Protein AF-A0A7D9EXR1-F1 (afdb_monomer_lite)

Secondary structure (DSSP, 8-state):
-PPPTTS-PBPP--HHHHHHHHHHGGGTS-HHHHHHHHHHS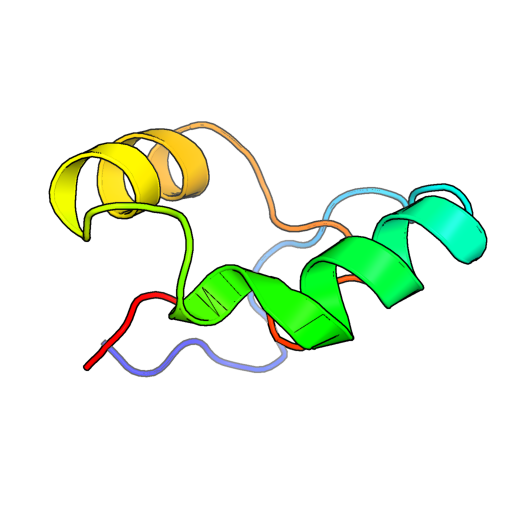PPBTT-TT-----

Organism: Pa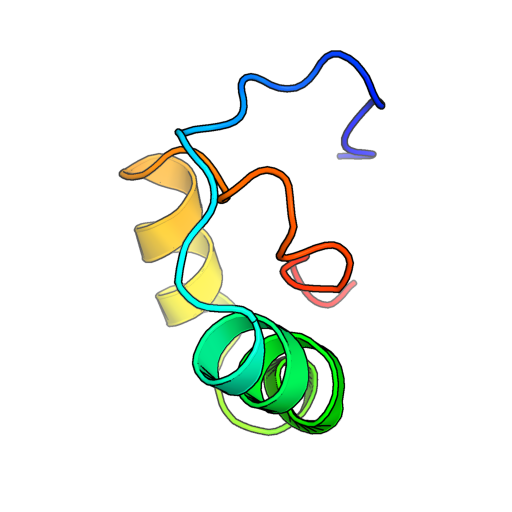ramuricea clavata (NCBI:txid317549)

Foldseek 3Di:
DDDDPPFDADAADDPVVLVVLLVPVVPPDDLVVLVVDVVPDHHHPSNVNSDRDD

Sequence (54 aa):
MEYSADDKTSSPVSTQLADIVNKRWSSKLSDDKFKEKIAKYDRPDNCERLFAPK

Radius of gyration: 10.71 Å; chains: 1; bounding box: 21×26×23 Å

pLDDT: mean 76.96, std 13.92, range [43.25, 95.38]

Structure (mmCIF, N/CA/C/O backbone):
data_AF-A0A7D9EXR1-F1
#
_entry.id   AF-A0A7D9EXR1-F1
#
loop_
_atom_site.group_PDB
_atom_site.id
_atom_site.type_symbol
_atom_site.label_atom_id
_atom_site.label_alt_id
_atom_site.label_comp_id
_atom_site.label_asym_id
_atom_site.label_entity_id
_atom_site.label_seq_id
_atom_site.pdbx_PDB_ins_code
_atom_site.Cartn_x
_atom_site.Cartn_y
_atom_site.Cartn_z
_atom_site.occupancy
_atom_site.B_iso_or_equiv
_atom_site.auth_seq_id
_atom_site.auth_comp_id
_atom_site.auth_asym_id
_atom_site.auth_atom_id
_atom_site.pdbx_PDB_model_num
ATOM 1 N N . MET A 1 1 ? -3.146 13.896 -10.005 1.00 46.22 1 MET A N 1
ATOM 2 C CA . MET A 1 1 ? -1.974 13.181 -10.544 1.00 46.22 1 MET A CA 1
ATOM 3 C C . MET A 1 1 ? -2.277 11.702 -10.412 1.00 46.22 1 MET A C 1
ATOM 5 O O . MET A 1 1 ? -2.431 11.243 -9.288 1.00 46.22 1 MET A O 1
ATOM 9 N N . GLU A 1 2 ? -2.502 11.008 -11.527 1.00 43.25 2 GLU A N 1
ATOM 10 C CA . GLU A 1 2 ? -2.543 9.541 -11.540 1.00 43.25 2 GLU A CA 1
ATOM 11 C C . GLU A 1 2 ? -1.099 9.037 -11.459 1.00 43.25 2 GLU A C 1
ATOM 13 O O . GLU A 1 2 ? -0.268 9.454 -12.261 1.00 43.25 2 GLU A O 1
ATOM 18 N N . TYR A 1 3 ? -0.797 8.216 -10.453 1.00 52.72 3 TYR A N 1
ATOM 19 C CA . TYR A 1 3 ? 0.492 7.530 -10.337 1.00 52.72 3 TYR A CA 1
ATOM 20 C C . TYR A 1 3 ? 0.484 6.346 -11.309 1.00 52.72 3 TYR A C 1
ATOM 22 O O . TYR A 1 3 ? -0.466 5.559 -11.305 1.00 52.72 3 TYR A O 1
ATOM 30 N N . SER A 1 4 ? 1.498 6.255 -12.168 1.00 51.97 4 SER A N 1
ATOM 31 C CA . SER A 1 4 ? 1.609 5.188 -13.170 1.00 51.97 4 SER A CA 1
ATOM 32 C C . SER A 1 4 ? 2.320 3.981 -12.559 1.00 51.97 4 SER A C 1
ATOM 34 O O . SER A 1 4 ? 3.067 4.117 -11.596 1.00 51.97 4 SER A O 1
ATOM 36 N N . ALA A 1 5 ? 2.109 2.784 -13.108 1.00 54.66 5 ALA A N 1
ATOM 37 C CA . ALA A 1 5 ? 2.795 1.570 -12.648 1.00 54.66 5 ALA A CA 1
ATOM 38 C C . ALA A 1 5 ? 4.337 1.653 -12.758 1.00 54.66 5 ALA A C 1
ATOM 40 O O . ALA A 1 5 ? 5.032 0.846 -12.150 1.00 54.66 5 ALA A O 1
ATOM 41 N N . ASP A 1 6 ? 4.850 2.641 -13.498 1.00 56.19 6 ASP A N 1
ATOM 42 C CA . ASP A 1 6 ? 6.270 2.963 -13.670 1.00 56.19 6 ASP A CA 1
ATOM 43 C C . ASP A 1 6 ? 6.831 3.944 -12.622 1.00 56.19 6 ASP A C 1
ATOM 45 O O . ASP A 1 6 ? 7.994 4.347 -12.714 1.00 56.19 6 ASP A O 1
ATOM 49 N N . ASP A 1 7 ? 6.032 4.369 -11.637 1.00 67.06 7 ASP A N 1
ATOM 50 C CA . ASP A 1 7 ? 6.542 5.200 -10.548 1.00 67.06 7 ASP A CA 1
ATOM 51 C C . ASP A 1 7 ? 7.606 4.449 -9.744 1.00 67.06 7 ASP A C 1
ATOM 53 O O . ASP A 1 7 ? 7.475 3.267 -9.423 1.00 67.06 7 ASP A O 1
ATOM 57 N N . LYS A 1 8 ? 8.689 5.156 -9.417 1.00 73.75 8 LYS A N 1
ATOM 58 C CA . LYS A 1 8 ? 9.869 4.571 -8.784 1.00 73.75 8 LYS A CA 1
ATOM 59 C C . LYS A 1 8 ? 9.493 3.949 -7.437 1.00 73.75 8 LYS A C 1
ATOM 61 O O . LYS A 1 8 ? 9.090 4.649 -6.507 1.00 73.75 8 LYS A O 1
ATOM 66 N N . THR A 1 9 ? 9.642 2.632 -7.332 1.00 83.81 9 THR A N 1
ATOM 67 C CA . THR A 1 9 ? 9.431 1.896 -6.085 1.00 83.81 9 THR A CA 1
ATOM 68 C C . THR A 1 9 ? 10.749 1.642 -5.367 1.00 83.81 9 THR A C 1
ATOM 70 O O . THR A 1 9 ? 11.823 1.541 -5.967 1.00 83.81 9 THR A O 1
ATOM 73 N N . SER A 1 10 ? 10.669 1.553 -4.043 1.00 88.00 10 SER A N 1
ATOM 74 C CA . SER A 1 10 ? 11.757 1.056 -3.209 1.00 88.00 10 SER A CA 1
ATOM 75 C C . SER A 1 10 ? 11.623 -0.449 -2.977 1.00 88.00 10 SER A C 1
ATOM 77 O O . SER A 1 10 ? 10.578 -1.056 -3.236 1.00 88.00 10 SER A O 1
ATOM 79 N N . SER A 1 11 ? 12.696 -1.057 -2.464 1.00 90.50 11 SER A N 1
ATOM 80 C CA . SER A 1 11 ? 12.708 -2.469 -2.082 1.00 90.50 11 SER A CA 1
ATOM 81 C C . SER A 1 11 ? 11.520 -2.820 -1.174 1.00 90.50 11 SER A C 1
ATOM 83 O O . SER A 1 11 ? 11.136 -2.014 -0.319 1.00 90.50 11 SER A O 1
ATOM 85 N N . PRO A 1 12 ? 10.947 -4.027 -1.314 1.00 91.69 12 PRO A N 1
ATOM 86 C CA . PRO A 1 12 ? 9.799 -4.440 -0.521 1.00 91.69 12 PRO A CA 1
ATOM 87 C C . PRO A 1 12 ? 10.120 -4.447 0.977 1.00 91.69 12 PRO A C 1
ATOM 89 O O . PRO A 1 12 ? 11.229 -4.776 1.403 1.00 91.69 12 PRO A O 1
ATOM 92 N N . VAL A 1 13 ? 9.112 -4.122 1.785 1.00 91.19 13 VAL A N 1
ATOM 93 C CA . VAL A 1 13 ? 9.163 -4.298 3.245 1.00 91.19 13 VAL A CA 1
ATOM 94 C C . VAL A 1 13 ? 8.681 -5.699 3.626 1.00 91.19 13 VAL A C 1
ATOM 96 O O . VAL A 1 13 ? 8.254 -6.473 2.771 1.00 91.19 13 VAL A O 1
ATOM 99 N N . SER A 1 14 ? 8.706 -6.052 4.913 1.00 95.38 14 SER A N 1
ATOM 100 C CA . SER A 1 14 ? 8.153 -7.341 5.342 1.00 95.38 14 SER A CA 1
ATOM 101 C C . SER A 1 14 ? 6.663 -7.458 4.992 1.00 95.38 14 SER A C 1
ATOM 103 O O . SER A 1 14 ? 5.901 -6.498 5.123 1.00 95.38 14 SER A O 1
ATOM 105 N N . THR A 1 15 ? 6.231 -8.655 4.587 1.00 92.94 15 T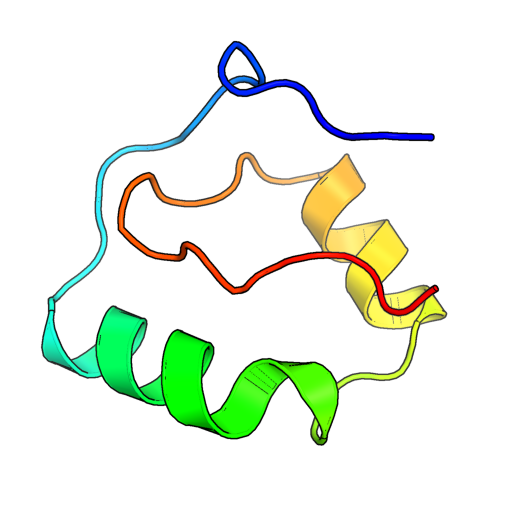HR A N 1
ATOM 106 C CA . THR A 1 15 ? 4.843 -8.928 4.176 1.00 92.94 15 THR A CA 1
ATOM 107 C C . THR A 1 15 ? 3.830 -8.505 5.235 1.00 92.94 15 THR A C 1
ATOM 109 O O . THR A 1 15 ? 2.829 -7.878 4.914 1.00 92.94 15 THR A O 1
ATOM 112 N N . GLN A 1 16 ? 4.123 -8.757 6.513 1.00 93.69 16 GLN A N 1
ATOM 113 C CA . GLN A 1 16 ? 3.242 -8.365 7.613 1.00 93.69 16 GLN A CA 1
ATOM 114 C C . GLN A 1 16 ? 3.051 -6.842 7.696 1.00 93.69 16 GLN A C 1
ATOM 116 O O . GLN A 1 16 ? 1.949 -6.373 7.975 1.00 93.69 16 GLN A O 1
ATOM 121 N N . LEU A 1 17 ? 4.108 -6.058 7.457 1.00 90.56 17 LEU A N 1
ATOM 122 C CA . LEU A 1 17 ? 4.009 -4.598 7.443 1.00 90.56 17 LEU A CA 1
ATOM 123 C C . LEU A 1 17 ? 3.236 -4.113 6.218 1.00 90.56 17 LEU A C 1
ATOM 125 O O . LEU A 1 17 ? 2.342 -3.278 6.363 1.00 90.56 17 LEU A O 1
ATOM 129 N N . ALA A 1 18 ? 3.528 -4.676 5.046 1.00 89.81 18 ALA A N 1
ATOM 130 C CA . ALA A 1 18 ? 2.798 -4.375 3.820 1.00 89.81 18 ALA A CA 1
ATOM 131 C C . ALA A 1 18 ? 1.299 -4.679 3.968 1.00 89.81 18 ALA A C 1
ATOM 133 O O . ALA A 1 18 ? 0.469 -3.852 3.607 1.00 89.81 18 ALA A O 1
ATOM 134 N N . ASP A 1 19 ? 0.932 -5.799 4.593 1.00 90.94 19 ASP A N 1
ATOM 135 C CA . ASP A 1 19 ? -0.460 -6.157 4.874 1.00 90.94 19 ASP A CA 1
ATOM 136 C C . ASP A 1 19 ? -1.165 -5.141 5.776 1.00 90.94 19 ASP A C 1
ATO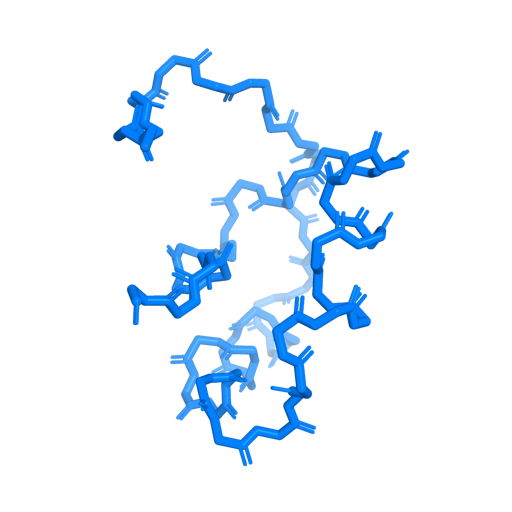M 138 O O . ASP A 1 19 ? -2.323 -4.791 5.538 1.00 90.94 19 ASP A O 1
ATOM 142 N N . ILE A 1 20 ? -0.490 -4.660 6.824 1.00 88.25 20 ILE A N 1
ATOM 143 C CA . ILE A 1 20 ? -1.050 -3.652 7.735 1.00 88.25 20 ILE A CA 1
ATOM 144 C C . ILE A 1 20 ? -1.300 -2.347 6.982 1.00 88.25 20 ILE A C 1
ATOM 146 O O . ILE A 1 20 ? -2.391 -1.778 7.082 1.00 88.25 20 ILE A O 1
ATOM 150 N N . VAL A 1 21 ? -0.306 -1.901 6.213 1.00 86.19 21 VAL A N 1
ATOM 151 C CA . VAL A 1 21 ? -0.399 -0.717 5.357 1.00 86.19 21 VAL A CA 1
ATOM 152 C C . VAL A 1 21 ? -1.569 -0.891 4.391 1.00 86.19 21 VAL A C 1
ATOM 154 O O . VAL A 1 21 ? -2.537 -0.134 4.436 1.00 86.19 21 VAL A O 1
ATOM 157 N N . ASN A 1 22 ? -1.578 -1.967 3.613 1.00 85.50 22 ASN A N 1
ATOM 158 C CA . ASN A 1 22 ? -2.592 -2.206 2.597 1.00 85.50 22 ASN A CA 1
ATOM 159 C C . ASN A 1 22 ? -4.018 -2.337 3.175 1.00 85.50 22 ASN A C 1
ATOM 161 O O . ASN A 1 22 ? -5.005 -2.001 2.515 1.00 85.50 22 ASN A O 1
ATOM 165 N N . LYS A 1 23 ? -4.170 -2.787 4.424 1.00 86.31 23 LYS A N 1
ATOM 166 C CA . LYS A 1 23 ? -5.484 -2.908 5.076 1.00 86.31 23 LYS A CA 1
ATOM 167 C C . LYS A 1 23 ? -6.003 -1.608 5.693 1.00 86.31 23 LYS A C 1
ATOM 169 O O . LYS A 1 23 ? -7.214 -1.491 5.861 1.00 86.31 23 LYS A O 1
ATOM 174 N N . ARG A 1 24 ? -5.135 -0.683 6.119 1.00 78.69 24 ARG A N 1
ATOM 175 C CA . ARG A 1 24 ? -5.521 0.415 7.037 1.00 78.69 24 ARG A CA 1
ATOM 176 C C . ARG A 1 24 ? -4.975 1.797 6.674 1.00 78.69 24 ARG A C 1
ATOM 178 O O . ARG A 1 24 ? -5.229 2.745 7.415 1.00 78.69 24 ARG A O 1
ATOM 185 N N . TRP A 1 25 ? -4.227 1.937 5.581 1.00 70.38 25 TRP A N 1
ATOM 186 C CA . TRP A 1 25 ? -3.513 3.184 5.305 1.00 70.38 25 TRP A CA 1
ATOM 187 C C . TRP A 1 25 ? -4.428 4.377 5.009 1.00 70.38 25 TRP A C 1
ATOM 189 O O . TRP A 1 25 ? -4.208 5.461 5.547 1.00 70.38 25 TRP A O 1
ATOM 199 N N . SER A 1 26 ? -5.507 4.161 4.255 1.00 62.81 26 SER A N 1
ATOM 200 C CA . SER A 1 26 ? -6.467 5.208 3.879 1.00 62.81 26 SER A CA 1
ATOM 201 C C . SER A 1 26 ? -7.230 5.830 5.057 1.00 62.81 26 SER A C 1
ATOM 203 O O . SER A 1 26 ? -7.849 6.872 4.884 1.00 62.81 26 SER A O 1
ATOM 205 N N . SER A 1 27 ? -7.195 5.231 6.255 1.00 68.69 27 SER A N 1
ATOM 206 C CA . SER A 1 27 ? -7.956 5.711 7.419 1.00 68.69 27 SER A CA 1
ATOM 207 C C . SER A 1 27 ? -7.107 6.359 8.519 1.00 68.69 27 SER A C 1
ATOM 209 O O . SER A 1 27 ? -7.658 6.767 9.539 1.00 68.69 27 SER A O 1
ATOM 211 N N . LYS A 1 28 ? -5.771 6.358 8.405 1.00 67.38 28 LYS A N 1
ATOM 212 C CA . LYS A 1 28 ? -4.861 6.664 9.531 1.00 67.38 28 LYS A CA 1
ATOM 213 C C . LYS A 1 28 ? -3.964 7.884 9.332 1.00 67.38 28 LYS A C 1
ATOM 215 O O . LYS A 1 28 ? -3.414 8.365 10.322 1.00 67.38 28 LYS A O 1
ATOM 220 N N . LEU A 1 29 ? -3.803 8.380 8.109 1.00 67.88 29 LEU A N 1
ATOM 22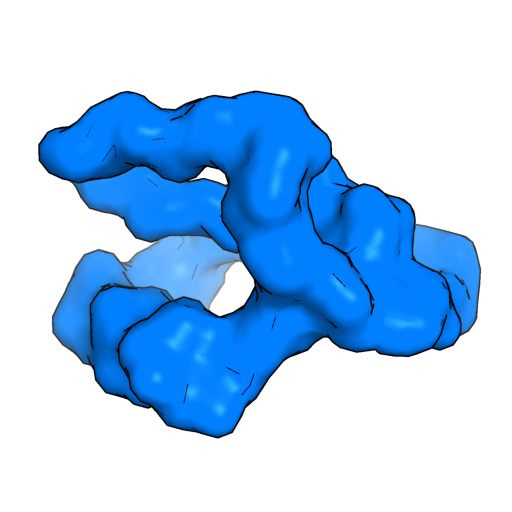1 C CA . LEU A 1 29 ? -2.958 9.538 7.816 1.00 67.88 29 LEU A CA 1
ATOM 222 C C . LEU A 1 29 ? -3.771 10.639 7.154 1.00 67.88 29 LEU A C 1
ATOM 224 O O . LEU A 1 29 ? -4.563 10.367 6.261 1.00 67.88 29 LEU A O 1
ATOM 228 N N . SER A 1 30 ? -3.555 11.876 7.603 1.00 74.94 30 SER A N 1
ATOM 229 C CA . SER A 1 30 ? -4.051 13.051 6.898 1.00 74.94 30 SER A CA 1
ATOM 230 C C . SER A 1 30 ? -3.292 13.228 5.586 1.00 74.94 30 SER A C 1
ATOM 232 O O . SER A 1 30 ? -2.090 12.942 5.513 1.00 74.94 30 SER A O 1
ATOM 234 N N . ASP A 1 31 ? -3.980 13.745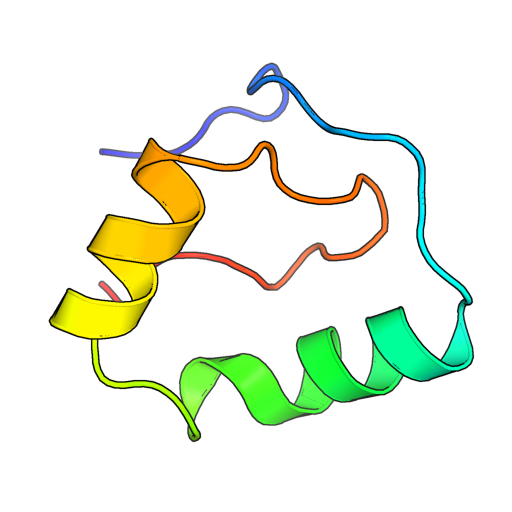 4.573 1.00 76.50 31 ASP A N 1
ATOM 235 C CA . ASP A 1 31 ? -3.437 13.920 3.225 1.00 76.50 31 ASP A CA 1
ATOM 236 C C . ASP A 1 31 ? -2.131 14.714 3.215 1.00 76.50 31 ASP A C 1
ATOM 238 O O . ASP A 1 31 ? -1.212 14.363 2.482 1.00 76.50 31 ASP A O 1
ATOM 242 N N . ASP A 1 32 ? -2.003 15.736 4.065 1.00 80.81 32 ASP A N 1
ATOM 243 C CA . ASP A 1 32 ? -0.801 16.576 4.134 1.00 80.81 32 ASP A CA 1
ATOM 244 C C . ASP A 1 32 ? 0.432 15.793 4.593 1.00 80.81 32 ASP A C 1
ATOM 246 O O . ASP A 1 32 ? 1.491 15.852 3.967 1.00 80.81 32 ASP A O 1
ATOM 250 N N . LYS A 1 33 ? 0.286 14.988 5.653 1.00 79.69 33 LYS A N 1
ATOM 251 C CA . LYS A 1 33 ? 1.378 14.140 6.151 1.00 79.69 33 LYS A CA 1
ATOM 252 C C . LYS A 1 33 ? 1.719 13.049 5.153 1.00 79.69 33 LYS A C 1
ATOM 254 O O . LYS A 1 33 ? 2.877 12.656 5.043 1.00 79.69 33 LYS A O 1
ATOM 259 N N . PHE A 1 34 ? 0.720 12.545 4.440 1.00 77.44 34 PHE A N 1
ATOM 260 C CA . PHE A 1 34 ? 0.944 11.549 3.412 1.00 77.44 34 PHE A CA 1
ATOM 261 C C . PHE A 1 34 ? 1.715 12.131 2.222 1.00 77.44 34 PHE A C 1
ATOM 263 O O . PHE A 1 34 ? 2.738 11.567 1.838 1.00 77.44 34 PHE A O 1
ATOM 270 N N . LYS A 1 35 ? 1.283 13.289 1.707 1.00 77.94 35 LYS A N 1
ATOM 271 C CA . LYS A 1 35 ? 1.939 14.029 0.618 1.00 77.94 35 LYS A CA 1
ATOM 272 C C . LYS A 1 35 ? 3.397 14.348 0.948 1.00 77.94 35 LYS A C 1
ATOM 274 O O . LYS A 1 35 ? 4.265 14.116 0.113 1.00 77.94 35 LYS A O 1
ATOM 279 N N . GLU A 1 36 ? 3.686 14.790 2.174 1.00 82.94 36 GLU A N 1
ATOM 280 C CA . GLU A 1 36 ? 5.064 15.034 2.625 1.00 82.94 36 GLU A CA 1
ATOM 281 C C . GLU A 1 36 ? 5.922 13.757 2.578 1.00 82.94 36 GLU A C 1
ATOM 283 O O . GLU A 1 36 ? 7.080 13.789 2.158 1.00 82.94 36 GLU A O 1
ATOM 288 N N . LYS A 1 37 ? 5.364 12.609 2.990 1.00 79.88 37 LYS A N 1
ATOM 289 C CA . LYS A 1 37 ? 6.102 11.339 3.025 1.00 79.88 37 LYS A CA 1
ATOM 290 C C . LYS A 1 37 ? 6.355 10.768 1.636 1.00 79.88 37 LYS A C 1
ATOM 292 O O . LYS A 1 37 ? 7.487 10.370 1.383 1.00 79.88 37 LYS A O 1
ATOM 297 N N . ILE A 1 38 ? 5.365 10.765 0.743 1.00 77.38 38 ILE A N 1
ATOM 298 C CA . ILE A 1 38 ? 5.555 10.261 -0.629 1.00 77.38 38 ILE A CA 1
ATOM 299 C C . ILE A 1 38 ? 6.451 11.168 -1.475 1.00 77.38 38 ILE A C 1
ATOM 301 O O . ILE A 1 38 ? 7.113 10.689 -2.381 1.00 77.38 38 ILE A O 1
ATOM 305 N N . ALA A 1 39 ? 6.515 12.470 -1.171 1.00 81.31 39 ALA A N 1
ATOM 306 C CA . ALA A 1 39 ? 7.428 13.382 -1.857 1.00 81.31 39 ALA A CA 1
ATOM 307 C C . ALA A 1 39 ? 8.897 13.135 -1.472 1.00 81.31 39 ALA A C 1
ATOM 309 O O . ALA A 1 39 ? 9.805 13.526 -2.201 1.00 81.31 39 ALA A O 1
ATOM 310 N N . LYS A 1 40 ? 9.133 12.517 -0.307 1.00 84.75 40 LYS A N 1
ATOM 311 C CA . LYS A 1 40 ? 10.471 12.277 0.246 1.00 84.75 40 LYS A CA 1
ATOM 312 C C . LYS A 1 40 ? 10.950 10.834 0.088 1.00 84.75 40 LYS A C 1
ATOM 314 O O . LYS A 1 40 ? 12.158 10.605 0.093 1.00 84.75 40 LYS A O 1
ATOM 319 N N . TYR A 1 41 ? 10.034 9.873 0.008 1.00 84.75 41 TYR A N 1
ATOM 320 C CA . TYR A 1 41 ? 10.349 8.450 -0.003 1.00 84.75 41 TYR A CA 1
ATOM 321 C C . TYR A 1 41 ? 9.578 7.722 -1.098 1.00 84.75 41 TYR A C 1
ATOM 323 O O . TYR A 1 41 ? 8.354 7.830 -1.175 1.00 84.75 41 TYR A O 1
ATOM 331 N N . ASP A 1 42 ? 10.304 6.906 -1.857 1.00 85.00 42 ASP A N 1
ATOM 332 C CA . ASP A 1 42 ? 9.729 5.987 -2.832 1.00 85.00 42 ASP A CA 1
ATOM 333 C C . ASP A 1 42 ? 8.870 4.933 -2.117 1.00 85.00 42 ASP A C 1
ATOM 335 O O . ASP A 1 42 ? 9.281 4.327 -1.115 1.00 85.00 42 ASP A O 1
ATOM 339 N N . ARG A 1 43 ? 7.671 4.687 -2.649 1.00 85.94 43 ARG A N 1
ATOM 340 C CA . ARG A 1 43 ? 6.746 3.677 -2.127 1.00 85.94 43 ARG A CA 1
ATOM 341 C C . ARG A 1 43 ? 7.405 2.294 -2.184 1.00 85.94 43 ARG A C 1
ATOM 343 O O . ARG A 1 43 ? 7.931 1.939 -3.236 1.00 85.94 43 ARG A O 1
ATOM 350 N N . PRO A 1 44 ? 7.336 1.469 -1.127 1.00 89.75 44 PRO A N 1
ATOM 351 C CA . PRO A 1 44 ? 7.741 0.076 -1.247 1.00 89.75 44 PRO A CA 1
ATOM 352 C C . PRO A 1 44 ? 6.906 -0.643 -2.308 1.00 89.75 44 PRO A C 1
ATOM 354 O O . PRO A 1 44 ? 5.694 -0.414 -2.409 1.00 89.75 44 PRO A O 1
ATOM 357 N N . ASP A 1 45 ? 7.548 -1.527 -3.065 1.00 89.31 45 ASP A N 1
ATOM 358 C CA . ASP A 1 45 ? 6.923 -2.277 -4.158 1.00 89.31 45 ASP A CA 1
ATOM 359 C C . ASP A 1 45 ? 5.636 -3.000 -3.713 1.00 89.31 45 ASP A C 1
ATOM 361 O O . ASP A 1 45 ? 4.568 -2.803 -4.293 1.00 89.31 45 ASP A O 1
ATOM 365 N N . ASN A 1 46 ? 5.693 -3.687 -2.566 1.00 91.31 46 ASN A N 1
ATOM 366 C CA . ASN A 1 46 ? 4.582 -4.460 -2.001 1.00 91.31 46 ASN A CA 1
ATOM 367 C C . ASN A 1 46 ? 3.532 -3.642 -1.216 1.00 91.31 46 ASN A C 1
ATOM 369 O O . ASN A 1 46 ? 2.567 -4.203 -0.688 1.00 91.31 46 ASN A O 1
ATOM 373 N N . CYS A 1 47 ? 3.675 -2.317 -1.136 1.00 87.56 47 CYS A N 1
ATOM 374 C CA . CYS A 1 47 ? 2.725 -1.424 -0.464 1.00 87.56 47 CYS A CA 1
ATOM 375 C C . CYS A 1 47 ? 1.712 -0.840 -1.456 1.00 87.56 47 CYS A C 1
ATOM 377 O O . CYS A 1 47 ? 1.584 0.375 -1.601 1.00 87.56 47 CYS A O 1
ATOM 379 N N . GLU A 1 48 ? 0.982 -1.714 -2.144 1.00 81.31 48 GLU A N 1
ATOM 380 C CA . GLU A 1 48 ? 0.104 -1.342 -3.250 1.00 81.31 48 GLU A CA 1
ATOM 381 C C . GLU A 1 48 ? -0.948 -0.300 -2.918 1.00 81.31 48 GLU A C 1
ATOM 383 O O . GLU A 1 48 ? -1.259 0.492 -3.780 1.00 81.31 48 GLU A O 1
ATOM 388 N N . ARG A 1 49 ? -1.495 -0.253 -1.703 1.00 78.88 49 ARG A N 1
ATOM 389 C CA . ARG A 1 49 ? -2.581 0.689 -1.365 1.00 78.88 49 ARG A CA 1
ATOM 390 C C . ARG A 1 49 ? -2.083 1.951 -0.667 1.00 78.88 49 ARG A C 1
ATOM 392 O O . ARG A 1 49 ? -2.875 2.720 -0.122 1.00 78.88 49 ARG A O 1
ATOM 399 N N . LEU A 1 50 ? -0.770 2.157 -0.673 1.00 78.19 50 LEU A N 1
ATOM 400 C CA . LEU A 1 50 ? -0.100 3.342 -0.162 1.00 78.19 50 LEU A CA 1
ATOM 401 C C . LEU A 1 50 ? -0.177 4.473 -1.198 1.00 78.19 50 LEU A C 1
ATOM 403 O O . LEU A 1 50 ? 0.837 4.873 -1.763 1.00 78.19 50 LEU A O 1
ATOM 407 N N . PHE A 1 51 ? -1.387 4.967 -1.466 1.00 70.50 51 PHE A N 1
ATOM 408 C CA . PHE A 1 51 ? -1.634 6.076 -2.391 1.00 70.50 51 PHE A CA 1
ATOM 409 C C . PHE A 1 51 ? -2.242 7.273 -1.673 1.00 70.50 51 PHE A C 1
ATOM 411 O O . PHE A 1 51 ? -2.855 7.127 -0.613 1.00 70.50 51 PHE A O 1
ATOM 418 N N . ALA A 1 52 ? -2.084 8.456 -2.269 1.00 54.66 52 ALA A N 1
ATOM 419 C CA . ALA A 1 52 ? -2.699 9.663 -1.737 1.00 54.66 52 ALA A CA 1
ATOM 420 C C . ALA A 1 52 ? -4.213 9.498 -1.837 1.00 54.66 52 ALA A C 1
ATOM 422 O O . ALA A 1 52 ? -4.692 9.106 -2.908 1.00 54.66 52 ALA A O 1
ATOM 423 N N . PRO A 1 53 ? -4.968 9.763 -0.759 1.00 49.44 53 PRO A N 1
ATOM 424 C CA . PRO A 1 53 ? -6.410 9.893 -0.873 1.00 49.44 53 PRO A CA 1
ATOM 425 C C . PRO A 1 53 ? -6.737 10.939 -1.951 1.00 49.44 53 PRO A C 1
ATOM 427 O O . PRO A 1 53 ? -6.004 11.922 -2.104 1.00 49.44 53 PRO A O 1
ATOM 430 N N . LYS A 1 54 ? -7.769 10.657 -2.754 1.00 49.34 54 LYS A N 1
ATOM 431 C CA . LYS A 1 54 ? -8.259 11.566 -3.800 1.00 49.34 54 LYS A CA 1
ATOM 432 C C . LYS A 1 54 ? -8.837 12.834 -3.191 1.00 49.34 54 LYS A C 1
ATOM 434 O O . LYS A 1 54 ? -9.620 12.688 -2.229 1.00 49.34 54 LYS A O 1
#